Protein AF-A0A0C1JQ21-F1 (afdb_monomer_lite)

Radius of gyration: 21.23 Å; chains: 1; bounding box: 39×44×57 Å

Sequence (73 aa):
MSGGPQNLTIMGRPRLPQADVRSERVVTFLTPPEHRHLRKLAQVSNQSLSAKCHELLVRAMQDQTKTGGTEGE

Structure (mmCIF, N/CA/C/O backbone):
data_AF-A0A0C1JQ21-F1
#
_entry.id   AF-A0A0C1JQ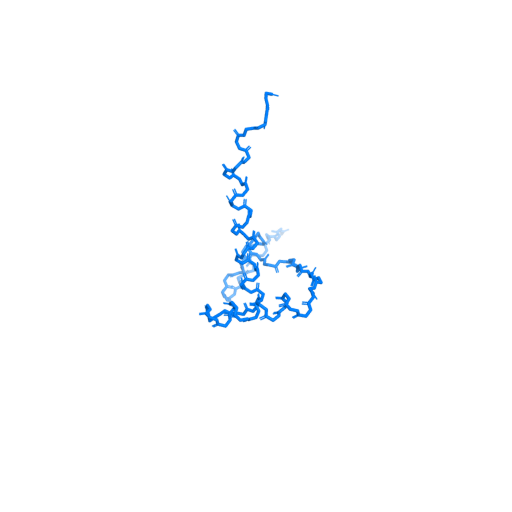21-F1
#
loop_
_atom_site.group_PDB
_atom_site.id
_atom_site.type_symbol
_atom_site.label_atom_id
_atom_site.label_alt_id
_atom_site.label_comp_id
_atom_site.label_asym_id
_atom_site.label_entity_id
_atom_site.label_seq_id
_atom_site.pdbx_PDB_ins_code
_atom_site.Cartn_x
_atom_site.Cartn_y
_atom_site.Cartn_z
_atom_site.occupancy
_atom_site.B_iso_or_equiv
_atom_site.auth_seq_id
_atom_site.auth_comp_id
_atom_site.auth_asym_id
_atom_site.auth_atom_id
_atom_site.pdbx_PDB_model_num
ATOM 1 N N . MET A 1 1 ? 15.887 -27.634 -47.020 1.00 51.22 1 MET A N 1
ATOM 2 C CA . MET A 1 1 ? 16.460 -27.179 -45.737 1.00 51.22 1 MET A CA 1
ATOM 3 C C . MET A 1 1 ? 15.862 -25.824 -45.398 1.00 51.22 1 MET A C 1
ATOM 5 O O . MET A 1 1 ? 16.291 -24.835 -45.973 1.00 51.22 1 MET A O 1
ATOM 9 N N . SER A 1 2 ? 14.857 -25.774 -44.525 1.00 44.59 2 SER A N 1
ATOM 10 C CA . SER A 1 2 ? 14.308 -24.511 -44.011 1.00 44.59 2 SER A CA 1
ATOM 11 C C . SER A 1 2 ? 13.856 -24.758 -42.575 1.00 44.59 2 SER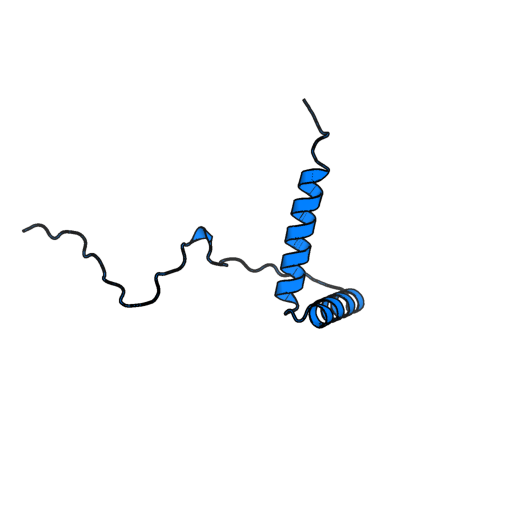 A C 1
ATOM 13 O O . SER A 1 2 ? 12.902 -25.495 -42.343 1.00 44.59 2 SER A O 1
ATOM 15 N N . GLY A 1 3 ? 14.631 -24.242 -41.620 1.00 46.03 3 GLY A N 1
ATOM 16 C CA . GLY A 1 3 ? 14.395 -24.409 -40.189 1.00 46.03 3 GLY A CA 1
ATOM 17 C C . GLY A 1 3 ? 13.157 -23.638 -39.741 1.00 46.03 3 GLY A C 1
ATOM 18 O O . GLY A 1 3 ? 13.066 -22.432 -39.958 1.00 46.03 3 GLY A O 1
ATOM 19 N N . GLY A 1 4 ? 12.210 -24.345 -39.123 1.00 47.62 4 GLY A N 1
ATOM 20 C CA . GLY A 1 4 ? 11.089 -23.733 -38.414 1.00 47.62 4 GLY A CA 1
ATOM 21 C C . GLY A 1 4 ? 11.554 -23.046 -37.122 1.00 47.62 4 GLY A C 1
ATOM 22 O O . GLY A 1 4 ? 12.597 -23.418 -36.573 1.00 47.62 4 GLY A O 1
ATOM 23 N N . PRO A 1 5 ? 10.812 -22.042 -36.621 1.00 56.75 5 PRO A N 1
ATOM 24 C CA . PRO A 1 5 ? 11.168 -21.354 -35.391 1.00 56.75 5 PRO A CA 1
ATOM 25 C C . PRO A 1 5 ? 11.088 -22.335 -34.222 1.00 56.75 5 PRO A C 1
ATOM 27 O O . PRO A 1 5 ? 10.078 -23.000 -33.995 1.00 56.75 5 PRO A O 1
ATOM 30 N N . GLN A 1 6 ? 12.203 -22.444 -33.511 1.00 52.41 6 GLN A N 1
ATOM 31 C CA . GLN A 1 6 ? 12.386 -23.374 -32.412 1.00 52.41 6 GLN A CA 1
ATOM 32 C C . GLN A 1 6 ? 11.449 -22.997 -31.264 1.00 52.41 6 GLN A C 1
ATOM 34 O O . GLN A 1 6 ? 11.590 -21.940 -30.650 1.00 52.41 6 GLN A O 1
ATOM 39 N N . ASN A 1 7 ? 10.474 -23.863 -30.995 1.00 48.84 7 ASN A N 1
ATOM 40 C CA . ASN A 1 7 ? 9.616 -23.769 -29.826 1.00 48.84 7 ASN A CA 1
ATOM 41 C C . ASN A 1 7 ? 10.486 -24.066 -28.596 1.00 48.84 7 ASN A C 1
ATOM 43 O O . ASN A 1 7 ? 10.797 -25.219 -28.304 1.00 48.84 7 ASN A O 1
ATOM 47 N N . LEU A 1 8 ? 10.982 -23.009 -27.951 1.00 59.75 8 LEU A N 1
ATOM 48 C CA . LEU A 1 8 ? 11.764 -23.103 -26.725 1.00 59.75 8 LEU A CA 1
ATOM 49 C C . LEU A 1 8 ? 10.850 -23.644 -25.626 1.00 59.75 8 LEU A C 1
ATOM 51 O O . LEU A 1 8 ? 10.091 -22.898 -25.008 1.00 59.75 8 LEU A O 1
ATOM 55 N N . THR A 1 9 ? 10.933 -24.947 -25.383 1.00 55.28 9 THR A N 1
ATOM 56 C CA . THR A 1 9 ? 10.328 -25.626 -24.240 1.00 55.28 9 THR A CA 1
ATOM 57 C C . THR A 1 9 ? 10.962 -25.076 -22.959 1.00 55.28 9 THR A C 1
ATOM 59 O O . THR A 1 9 ? 11.949 -25.606 -22.452 1.00 55.28 9 THR A O 1
ATOM 62 N N . ILE A 1 10 ? 10.445 -23.956 -22.447 1.00 63.22 10 ILE A N 1
ATOM 63 C CA . ILE A 1 10 ? 10.851 -23.408 -21.150 1.00 63.22 10 ILE A CA 1
ATOM 64 C C . ILE A 1 10 ? 10.310 -24.370 -20.088 1.00 63.22 10 ILE A C 1
ATOM 66 O O . ILE A 1 10 ? 9.148 -24.290 -19.697 1.00 63.22 10 ILE A O 1
ATOM 70 N N . MET A 1 11 ? 11.140 -25.312 -19.640 1.00 65.50 11 MET A N 1
ATOM 71 C CA . MET A 1 11 ? 10.818 -26.161 -18.495 1.00 65.50 11 MET A CA 1
ATOM 72 C C . MET A 1 11 ? 10.858 -25.305 -17.219 1.00 65.50 11 MET A C 1
ATOM 74 O O . MET A 1 11 ? 11.926 -25.005 -16.691 1.00 65.50 11 MET A O 1
ATOM 78 N N . GLY A 1 12 ? 9.687 -24.849 -16.764 1.00 79.44 12 GLY A N 1
ATOM 79 C CA . GLY A 1 12 ? 9.513 -24.001 -15.583 1.00 79.44 12 GLY A CA 1
ATOM 80 C C . GLY A 1 12 ? 8.107 -23.402 -15.501 1.00 79.44 12 GLY A C 1
ATOM 81 O O . GLY A 1 12 ? 7.277 -23.613 -16.385 1.00 79.44 12 GLY A O 1
ATOM 82 N N . ARG A 1 13 ? 7.818 -22.647 -14.432 1.00 78.19 13 ARG A N 1
ATOM 83 C CA . ARG A 1 13 ? 6.544 -21.919 -14.311 1.00 78.19 13 ARG A CA 1
ATOM 84 C C . ARG A 1 13 ? 6.414 -20.961 -15.510 1.00 78.19 13 ARG A C 1
ATOM 86 O O . ARG A 1 13 ? 7.369 -20.218 -15.757 1.00 78.19 13 ARG A O 1
ATOM 93 N N . PRO A 1 14 ? 5.284 -20.960 -16.243 1.00 80.75 14 PRO A N 1
ATOM 94 C CA . PRO A 1 14 ? 5.077 -20.049 -17.361 1.00 80.75 14 PRO A CA 1
ATOM 95 C C . PRO A 1 14 ? 5.370 -18.606 -16.951 1.00 80.75 14 PRO A C 1
ATOM 97 O O . PRO A 1 14 ? 5.026 -18.188 -15.841 1.00 80.75 14 PRO A O 1
ATOM 100 N N . ARG A 1 15 ? 6.033 -17.853 -17.836 1.00 80.31 15 ARG A N 1
ATOM 101 C CA . ARG A 1 15 ? 6.267 -16.426 -17.604 1.00 80.31 15 ARG A CA 1
ATOM 102 C C . ARG A 1 15 ? 4.918 -15.730 -17.495 1.00 80.31 15 ARG A C 1
ATOM 104 O O . ARG A 1 15 ? 4.010 -16.014 -18.272 1.00 80.31 15 ARG A O 1
ATOM 111 N N . LEU A 1 16 ? 4.809 -14.831 -16.525 1.00 82.12 16 LEU A N 1
ATOM 112 C CA . LEU A 1 16 ? 3.618 -14.012 -16.374 1.00 82.12 16 LEU A CA 1
ATOM 113 C C . LEU A 1 16 ? 3.425 -13.180 -17.661 1.00 82.12 16 LEU A C 1
ATOM 115 O O . LEU A 1 16 ? 4.427 -12.660 -18.171 1.00 82.12 16 LEU A O 1
ATOM 119 N N . PRO A 1 17 ? 2.197 -13.071 -18.207 1.00 85.81 17 PRO A N 1
ATOM 120 C CA . PRO A 1 17 ? 1.922 -12.197 -19.342 1.00 85.81 17 PRO A CA 1
ATOM 121 C C . PRO A 1 17 ? 2.448 -10.790 -19.073 1.00 85.81 17 PRO A C 1
ATOM 123 O O . PRO A 1 17 ? 2.334 -10.286 -17.959 1.00 85.81 17 PRO A O 1
ATOM 126 N N . GLN A 1 18 ? 3.027 -10.147 -20.088 1.00 79.94 18 GLN A N 1
ATOM 127 C CA . GLN A 1 18 ? 3.696 -8.855 -19.911 1.00 79.94 18 GLN A CA 1
ATOM 128 C C . GLN A 1 18 ? 2.761 -7.774 -19.339 1.00 79.94 18 GLN A C 1
ATOM 130 O O . GLN A 1 18 ? 3.223 -6.927 -18.585 1.00 79.94 18 GLN A O 1
ATOM 135 N N . ALA A 1 19 ? 1.460 -7.850 -19.638 1.00 82.50 19 ALA A N 1
ATOM 136 C CA . ALA A 1 19 ? 0.434 -6.953 -19.104 1.00 82.50 19 ALA A CA 1
ATOM 137 C C . ALA A 1 19 ? 0.250 -7.052 -17.576 1.00 82.50 19 ALA A C 1
ATOM 139 O O . ALA A 1 19 ? -0.123 -6.073 -16.940 1.00 82.50 19 ALA A O 1
ATOM 140 N N . ASP A 1 20 ? 0.547 -8.209 -16.983 1.00 78.94 20 ASP A N 1
ATOM 141 C CA . ASP A 1 20 ? 0.376 -8.459 -15.547 1.00 78.94 20 ASP A CA 1
ATOM 142 C C . ASP A 1 20 ? 1.684 -8.251 -14.764 1.00 78.94 20 ASP A C 1
ATOM 144 O O . ASP A 1 20 ? 1.718 -8.303 -13.528 1.00 78.94 20 ASP A O 1
ATOM 148 N N . VAL A 1 21 ? 2.796 -8.036 -15.473 1.00 86.25 21 VAL A N 1
ATOM 149 C CA . VAL A 1 21 ? 4.088 -7.745 -14.857 1.00 86.25 21 VAL A CA 1
ATOM 150 C C . VAL A 1 21 ? 4.064 -6.318 -14.327 1.00 86.25 21 VAL A C 1
ATOM 152 O O . VAL A 1 21 ? 3.850 -5.363 -15.064 1.00 86.25 21 VAL A O 1
ATOM 155 N N . ARG A 1 22 ? 4.368 -6.157 -13.036 1.00 81.62 22 ARG A N 1
ATOM 156 C CA . ARG A 1 22 ? 4.606 -4.840 -12.433 1.00 81.62 22 ARG A CA 1
ATOM 157 C C . ARG A 1 22 ? 5.918 -4.260 -12.970 1.00 81.62 22 ARG A C 1
ATOM 159 O O . ARG A 1 22 ? 6.971 -4.458 -12.368 1.00 81.62 22 ARG A O 1
ATOM 166 N N . SER A 1 23 ? 5.854 -3.593 -14.116 1.00 85.38 23 SER A N 1
ATOM 167 C CA . SER A 1 23 ? 6.998 -2.966 -14.789 1.00 85.38 23 SER A CA 1
ATOM 168 C C . SER A 1 23 ? 7.338 -1.583 -14.235 1.00 85.38 23 SER A C 1
ATOM 170 O O . SER A 1 23 ? 8.471 -1.130 -14.379 1.00 85.38 23 SER A O 1
ATOM 172 N N . GLU A 1 24 ? 6.383 -0.921 -13.582 1.00 88.44 24 GLU A N 1
ATOM 173 C CA . GLU A 1 24 ? 6.502 0.478 -13.173 1.00 88.44 24 GLU A CA 1
ATOM 174 C C . GLU A 1 24 ? 6.534 0.647 -11.651 1.00 88.44 24 GLU A C 1
ATOM 176 O O . GLU A 1 24 ? 5.943 -0.125 -10.888 1.00 88.44 24 GLU A O 1
ATOM 181 N N . ARG A 1 25 ? 7.244 1.686 -11.196 1.00 88.19 25 ARG A N 1
ATOM 182 C CA . ARG A 1 25 ? 7.337 2.066 -9.782 1.00 88.19 25 ARG A CA 1
ATOM 183 C C . ARG A 1 25 ? 6.933 3.522 -9.625 1.00 88.19 25 ARG A C 1
ATOM 185 O O . ARG A 1 25 ? 7.507 4.396 -10.264 1.00 88.19 25 ARG A O 1
ATOM 192 N N . VAL A 1 26 ? 5.999 3.767 -8.714 1.00 86.81 26 VAL A N 1
ATOM 193 C CA . VAL A 1 26 ? 5.575 5.114 -8.326 1.00 86.81 26 VAL A CA 1
ATOM 194 C C . VAL A 1 26 ? 6.295 5.509 -7.041 1.00 86.81 26 VAL A C 1
ATOM 196 O O . VAL A 1 26 ? 6.347 4.730 -6.086 1.00 86.81 26 VAL A O 1
ATOM 199 N N . VAL A 1 27 ? 6.859 6.715 -7.024 1.00 89.94 27 VAL A N 1
ATOM 200 C CA . VAL A 1 27 ? 7.529 7.305 -5.860 1.00 89.94 27 VAL A CA 1
ATOM 201 C C . VAL A 1 27 ? 6.806 8.594 -5.495 1.00 89.94 27 VAL A C 1
ATOM 203 O O . VAL A 1 27 ? 6.505 9.406 -6.364 1.00 89.94 27 VAL A O 1
ATOM 206 N N . THR A 1 28 ? 6.533 8.780 -4.207 1.00 89.19 28 THR A N 1
ATOM 207 C CA . THR A 1 28 ? 5.817 9.945 -3.677 1.00 89.19 28 THR A CA 1
ATOM 208 C C . THR A 1 28 ? 6.553 10.516 -2.477 1.00 89.19 28 THR A C 1
ATOM 210 O O . THR A 1 28 ? 7.063 9.764 -1.643 1.00 89.19 28 THR A O 1
ATOM 213 N N . PHE A 1 29 ? 6.563 11.841 -2.359 1.00 94.81 29 PHE A N 1
ATOM 214 C CA . PHE A 1 29 ? 7.058 12.529 -1.173 1.00 94.81 29 PHE A CA 1
ATOM 215 C C . PHE A 1 29 ? 5.927 12.687 -0.165 1.00 94.81 29 PHE A C 1
ATOM 217 O O . PHE A 1 29 ? 4.816 13.057 -0.531 1.00 94.81 29 PHE A O 1
ATOM 224 N N . LEU A 1 30 ? 6.226 12.383 1.093 1.00 94.44 30 LEU A N 1
ATOM 225 C CA . LEU A 1 30 ? 5.282 12.468 2.198 1.00 94.44 30 LEU A CA 1
ATOM 226 C C . LEU A 1 30 ? 5.895 13.304 3.307 1.00 94.44 30 LEU A C 1
ATOM 228 O O . LEU A 1 30 ? 7.100 13.220 3.573 1.00 94.44 30 LEU A O 1
ATOM 232 N N . THR A 1 31 ? 5.054 14.042 4.014 1.00 97.81 31 THR A N 1
ATOM 233 C CA . THR A 1 31 ? 5.461 14.636 5.280 1.00 97.81 31 THR A CA 1
ATOM 234 C C . THR A 1 31 ? 5.682 13.532 6.334 1.00 97.81 31 THR A C 1
ATOM 236 O O . THR A 1 31 ? 5.102 12.439 6.254 1.00 97.81 31 THR A O 1
ATOM 239 N N . PRO A 1 32 ? 6.508 13.770 7.372 1.00 98.12 32 PRO A N 1
ATOM 240 C CA . PRO A 1 32 ? 6.676 12.815 8.467 1.00 98.12 32 PRO A CA 1
ATOM 241 C C . PRO A 1 32 ? 5.365 12.326 9.126 1.00 98.12 32 PRO A C 1
ATOM 243 O O . PRO A 1 32 ? 5.273 11.122 9.405 1.00 98.12 32 PRO A O 1
ATOM 246 N N . PRO A 1 33 ? 4.350 13.181 9.397 1.00 98.12 33 PRO A N 1
ATOM 247 C CA . PRO A 1 33 ? 3.080 12.712 9.951 1.00 98.12 33 PRO A CA 1
ATOM 248 C C . PRO A 1 33 ? 2.279 11.841 8.972 1.00 98.12 33 PRO A C 1
ATOM 250 O O . PRO A 1 33 ? 1.759 10.808 9.399 1.00 98.12 33 PRO A O 1
ATOM 253 N N . GLU A 1 34 ? 2.235 12.177 7.679 1.00 96.31 34 GLU A N 1
ATOM 254 C CA . GLU A 1 34 ? 1.580 11.350 6.649 1.00 96.31 34 GLU A CA 1
ATOM 255 C C . GLU A 1 34 ? 2.199 9.955 6.575 1.00 96.31 34 GLU A C 1
ATOM 257 O O . GLU A 1 34 ? 1.495 8.945 6.649 1.00 96.31 34 GLU A O 1
ATOM 262 N N . HIS A 1 35 ? 3.533 9.887 6.510 1.00 96.44 35 HIS A N 1
ATOM 263 C CA . HIS A 1 35 ? 4.249 8.616 6.475 1.00 96.44 35 HIS A CA 1
ATOM 264 C C . HIS A 1 35 ? 3.952 7.766 7.720 1.00 96.44 35 HIS A C 1
ATOM 266 O O . HIS A 1 35 ? 3.713 6.560 7.618 1.00 96.44 35 HIS A O 1
ATOM 272 N N . ARG A 1 36 ? 3.916 8.383 8.909 1.00 97.75 36 ARG A N 1
ATOM 273 C CA . ARG A 1 36 ? 3.577 7.685 10.159 1.00 97.75 36 ARG A CA 1
ATOM 274 C C . ARG A 1 36 ? 2.149 7.140 10.132 1.00 97.75 36 ARG A C 1
ATOM 276 O O . ARG A 1 36 ? 1.930 6.002 10.548 1.00 97.75 36 ARG A O 1
ATOM 283 N N . HIS A 1 37 ? 1.200 7.935 9.645 1.00 97.06 37 HIS A N 1
ATOM 284 C CA . HIS A 1 37 ? -0.196 7.532 9.536 1.00 97.06 37 HIS A CA 1
ATOM 285 C C . HIS A 1 37 ? -0.365 6.338 8.585 1.00 97.06 37 HIS A C 1
ATOM 287 O O . HIS A 1 37 ? -0.913 5.308 8.985 1.00 97.06 37 HIS A O 1
ATOM 293 N N . LEU A 1 38 ? 0.196 6.420 7.375 1.00 96.31 38 LEU A N 1
ATOM 294 C CA . LEU A 1 38 ? 0.142 5.336 6.388 1.00 96.31 38 LEU A CA 1
ATOM 295 C C . LEU A 1 38 ? 0.809 4.055 6.896 1.00 96.31 38 LEU A C 1
ATOM 297 O O . LEU A 1 38 ? 0.279 2.959 6.708 1.00 96.31 38 LEU A O 1
ATOM 301 N N . ARG A 1 39 ? 1.932 4.178 7.611 1.00 97.25 39 ARG A N 1
ATOM 302 C CA . ARG A 1 39 ? 2.609 3.026 8.214 1.00 97.25 39 ARG A CA 1
ATOM 303 C C . ARG A 1 39 ? 1.740 2.328 9.256 1.00 97.25 39 ARG A C 1
ATOM 305 O O . ARG A 1 39 ? 1.696 1.101 9.269 1.00 97.25 39 ARG A O 1
ATOM 312 N N . LYS A 1 40 ? 1.024 3.087 10.091 1.00 98.00 40 LYS A N 1
ATOM 313 C CA . LYS A 1 40 ? 0.079 2.526 11.065 1.00 98.00 40 LYS A CA 1
ATOM 314 C C . LYS A 1 40 ? -1.072 1.795 10.365 1.00 98.00 40 LYS A C 1
ATOM 316 O O . LYS A 1 40 ? -1.409 0.686 10.763 1.00 98.00 40 LYS A O 1
ATOM 321 N N . LEU A 1 41 ? -1.636 2.372 9.302 1.00 97.25 41 LEU A N 1
ATOM 322 C CA . LEU A 1 41 ? -2.698 1.726 8.517 1.00 97.25 41 LEU A CA 1
ATOM 323 C C . LEU A 1 41 ? -2.237 0.410 7.875 1.00 97.25 41 LEU A C 1
ATOM 325 O O . LEU A 1 41 ? -2.966 -0.584 7.909 1.00 97.25 41 LEU A O 1
ATOM 329 N N . ALA A 1 42 ? -1.022 0.394 7.324 1.00 97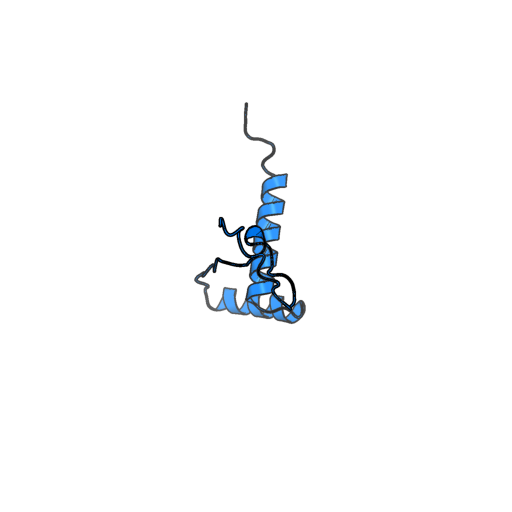.62 42 ALA A N 1
ATOM 330 C CA . ALA A 1 42 ? -0.426 -0.806 6.747 1.00 97.62 42 ALA A CA 1
ATOM 331 C C . ALA A 1 42 ? -0.222 -1.902 7.808 1.00 97.62 42 ALA A C 1
ATOM 333 O O . ALA A 1 42 ? -0.574 -3.054 7.571 1.00 97.62 42 ALA A O 1
ATOM 334 N N . GLN A 1 43 ? 0.251 -1.531 9.005 1.00 97.81 43 GLN A N 1
ATOM 335 C CA . GLN A 1 43 ? 0.406 -2.454 10.137 1.00 97.81 43 GLN A CA 1
ATOM 336 C C . GLN A 1 43 ? -0.927 -3.063 10.583 1.00 97.81 43 GLN A C 1
ATOM 338 O O . GLN A 1 43 ? -1.009 -4.276 10.742 1.00 97.81 43 GLN A O 1
ATOM 343 N N . VAL A 1 44 ? -1.975 -2.245 10.737 1.00 97.56 44 VAL A N 1
ATOM 344 C CA . VAL A 1 44 ? -3.321 -2.723 11.114 1.00 97.56 44 VAL A CA 1
ATOM 345 C C . VAL A 1 44 ? -3.869 -3.713 10.083 1.00 97.56 44 VAL A C 1
ATOM 347 O O . VAL A 1 44 ? -4.538 -4.672 10.449 1.00 97.56 44 VAL A O 1
ATOM 350 N N . SER A 1 45 ? -3.552 -3.510 8.803 1.00 96.25 45 SER A N 1
ATOM 351 C CA . SER A 1 45 ? -3.996 -4.382 7.707 1.00 96.25 45 SER A CA 1
ATOM 352 C C . SER A 1 45 ? -3.066 -5.582 7.467 1.00 96.25 45 SER A C 1
ATOM 354 O O . SER A 1 45 ? -3.301 -6.342 6.533 1.00 96.25 45 SER A O 1
ATOM 356 N N . ASN A 1 46 ? -1.996 -5.741 8.259 1.00 97.31 46 ASN A N 1
ATOM 357 C CA . ASN A 1 46 ? -0.926 -6.724 8.048 1.00 97.31 46 ASN A CA 1
ATOM 358 C C . ASN A 1 46 ? -0.361 -6.723 6.609 1.00 97.31 46 ASN A C 1
ATOM 360 O O . ASN A 1 46 ? -0.128 -7.765 5.997 1.00 97.31 46 ASN A O 1
ATOM 364 N N . GLN A 1 47 ? -0.166 -5.530 6.049 1.00 96.50 47 GLN A N 1
ATOM 365 C CA . GLN A 1 47 ? 0.347 -5.316 4.697 1.00 96.50 47 GLN A C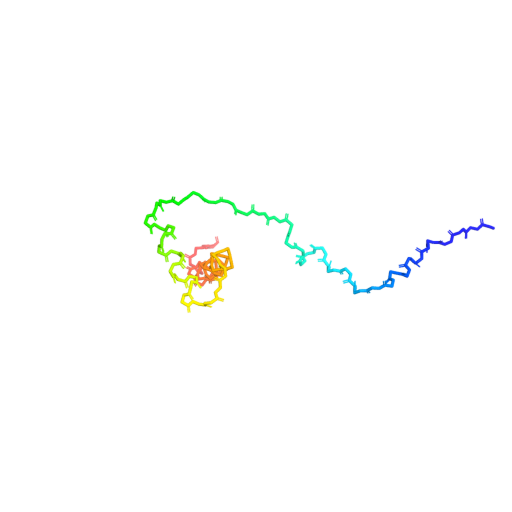A 1
ATOM 366 C C . GLN A 1 47 ? 1.661 -4.531 4.732 1.00 96.50 47 GLN A C 1
ATOM 368 O O . GLN A 1 47 ? 1.959 -3.796 5.677 1.00 96.50 47 GLN A O 1
ATOM 373 N N . SER A 1 48 ? 2.447 -4.635 3.658 1.00 96.50 48 SER A N 1
ATOM 374 C CA . SER A 1 48 ? 3.551 -3.701 3.446 1.00 96.50 48 SER A CA 1
ATOM 375 C C . SER A 1 48 ? 3.016 -2.294 3.155 1.00 96.50 48 SER A C 1
ATOM 377 O O . SER A 1 48 ? 1.910 -2.124 2.640 1.00 96.50 48 SER A O 1
ATOM 379 N N . LEU A 1 49 ? 3.827 -1.269 3.438 1.00 94.75 49 LEU A N 1
ATOM 380 C CA . LEU A 1 49 ? 3.463 0.123 3.157 1.00 94.75 49 LEU A CA 1
ATOM 381 C C . LEU A 1 49 ? 3.123 0.334 1.673 1.00 94.75 49 LEU A C 1
ATOM 383 O O . LEU A 1 49 ? 2.116 0.955 1.358 1.00 94.75 49 LEU A O 1
ATOM 387 N N . SER A 1 50 ? 3.924 -0.228 0.762 1.00 93.25 50 SER A N 1
ATOM 388 C CA . SER A 1 50 ? 3.687 -0.112 -0.681 1.00 93.25 50 SER A CA 1
ATOM 389 C C . SER A 1 50 ? 2.405 -0.811 -1.130 1.00 93.25 50 SER A C 1
ATOM 391 O O . SER A 1 50 ? 1.693 -0.270 -1.972 1.00 93.25 50 SER A O 1
ATOM 393 N N . ALA A 1 51 ? 2.079 -1.975 -0.556 1.00 93.88 51 ALA A N 1
ATOM 394 C CA . ALA A 1 51 ? 0.831 -2.673 -0.852 1.00 93.88 51 ALA A CA 1
ATOM 395 C C . ALA A 1 51 ? -0.380 -1.859 -0.384 1.00 93.88 51 ALA A C 1
ATOM 397 O O . ALA A 1 51 ? -1.314 -1.670 -1.160 1.00 93.88 51 ALA A O 1
ATOM 398 N N . LYS A 1 52 ? -0.325 -1.306 0.837 1.00 95.81 52 LYS A N 1
ATOM 399 C CA . LYS A 1 52 ? -1.413 -0.474 1.355 1.00 95.81 52 LYS A CA 1
ATOM 400 C C . LYS A 1 52 ? -1.591 0.809 0.544 1.00 95.81 52 LYS A C 1
ATOM 402 O O . LYS A 1 52 ? -2.718 1.170 0.224 1.00 95.81 52 LYS A O 1
ATOM 407 N N . CYS A 1 53 ? -0.499 1.480 0.174 1.00 94.62 53 CYS A N 1
ATOM 408 C CA . CYS A 1 53 ? -0.568 2.664 -0.683 1.00 94.62 53 CYS A CA 1
ATOM 409 C C . CYS A 1 53 ? -1.177 2.336 -2.049 1.00 94.62 53 CYS A C 1
ATOM 411 O O . CYS A 1 53 ? -2.038 3.075 -2.512 1.00 94.62 53 CYS A O 1
ATOM 413 N N . HIS A 1 54 ? -0.778 1.222 -2.672 1.00 92.94 54 HIS A N 1
ATOM 414 C CA . HIS A 1 54 ? -1.349 0.791 -3.947 1.00 92.94 54 HIS A CA 1
ATOM 415 C C . HIS A 1 54 ? -2.856 0.510 -3.839 1.00 92.94 54 HIS A C 1
ATOM 417 O O . HIS A 1 54 ? -3.617 0.982 -4.676 1.00 92.94 54 HIS A O 1
ATOM 423 N N . GLU A 1 55 ? -3.297 -0.183 -2.784 1.00 94.31 55 GLU A N 1
ATOM 424 C CA . GLU A 1 55 ? -4.720 -0.434 -2.512 1.00 94.31 55 GLU A CA 1
ATOM 425 C C . GLU A 1 55 ? -5.523 0.870 -2.398 1.00 94.31 55 GLU A C 1
ATOM 427 O O . GLU A 1 55 ? -6.566 1.012 -3.034 1.00 94.31 55 GLU A O 1
ATOM 432 N N . LEU A 1 56 ? -5.027 1.838 -1.618 1.00 93.69 56 LEU A N 1
ATOM 433 C CA . LEU A 1 56 ? -5.685 3.137 -1.448 1.00 93.69 56 LEU A CA 1
ATOM 434 C C . LEU A 1 56 ? -5.782 3.906 -2.772 1.00 93.69 56 LEU A C 1
ATOM 436 O O . LEU A 1 56 ? -6.809 4.524 -3.043 1.00 93.69 56 LEU A O 1
ATOM 440 N N . LEU A 1 57 ? -4.739 3.836 -3.602 1.00 92.81 57 LEU A N 1
ATOM 441 C CA . LEU A 1 57 ? -4.694 4.486 -4.911 1.00 92.81 57 LEU A CA 1
ATOM 442 C C . LEU A 1 57 ? -5.731 3.875 -5.865 1.00 92.81 57 LEU A C 1
ATOM 444 O O . LEU A 1 57 ? -6.534 4.599 -6.448 1.00 92.81 57 LEU A O 1
ATOM 448 N N . VAL A 1 58 ? -5.776 2.541 -5.953 1.00 92.12 58 VAL A N 1
ATOM 449 C CA . VAL A 1 58 ? -6.768 1.816 -6.765 1.00 92.12 58 VAL A CA 1
ATOM 450 C C . VAL A 1 58 ? -8.190 2.130 -6.301 1.00 92.12 58 VAL A C 1
ATOM 452 O O . VAL A 1 58 ? -9.059 2.400 -7.128 1.00 92.12 58 VAL A O 1
ATOM 455 N N . ARG A 1 59 ? -8.430 2.152 -4.985 1.00 93.88 59 ARG A N 1
ATOM 456 C CA . ARG A 1 59 ? -9.740 2.499 -4.425 1.00 93.88 59 ARG A CA 1
ATOM 457 C C . ARG A 1 59 ? -10.156 3.924 -4.790 1.00 93.88 59 ARG A C 1
ATOM 459 O O . ARG A 1 59 ? -11.278 4.121 -5.238 1.00 93.88 59 ARG A O 1
ATOM 466 N N . ALA A 1 60 ? -9.253 4.896 -4.663 1.00 91.88 60 ALA A N 1
ATOM 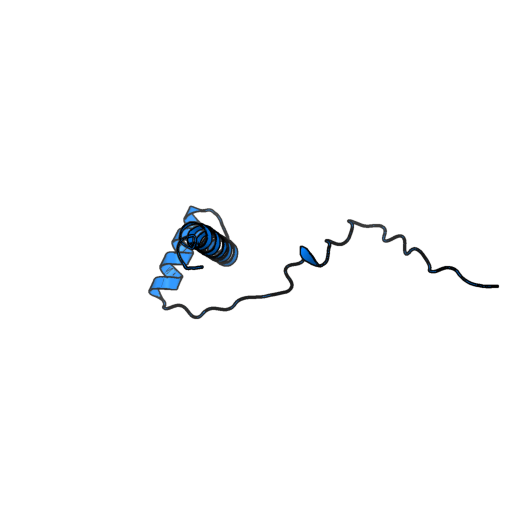467 C CA . ALA A 1 60 ? -9.540 6.279 -5.035 1.00 91.88 60 ALA A CA 1
ATOM 468 C C . ALA A 1 60 ? -9.913 6.412 -6.524 1.00 91.88 60 ALA A C 1
ATOM 470 O O . ALA A 1 60 ? -10.859 7.121 -6.855 1.00 91.88 60 ALA A O 1
ATOM 471 N N . MET A 1 61 ? -9.233 5.685 -7.419 1.00 91.00 61 MET A N 1
ATOM 472 C CA . MET A 1 61 ? -9.569 5.663 -8.852 1.00 91.00 61 MET A CA 1
ATOM 473 C C . MET A 1 61 ? -10.957 5.052 -9.121 1.00 91.00 61 MET A C 1
ATOM 475 O O . MET A 1 61 ? -11.714 5.540 -9.962 1.00 91.00 61 MET A O 1
ATOM 479 N N . GLN A 1 62 ? -11.316 3.994 -8.393 1.00 91.94 62 GLN A N 1
ATOM 480 C CA . GLN A 1 62 ? -12.639 3.365 -8.487 1.00 91.94 62 GLN A CA 1
ATOM 481 C C . GLN A 1 62 ? -13.757 4.249 -7.919 1.00 91.94 62 GLN A C 1
ATOM 483 O O . GLN A 1 62 ? -14.886 4.210 -8.403 1.00 91.94 62 GLN A O 1
ATOM 488 N N . ASP A 1 63 ? -13.457 5.054 -6.903 1.00 87.81 63 ASP A N 1
ATOM 489 C CA . ASP A 1 63 ? -14.426 5.983 -6.329 1.00 87.81 63 ASP A CA 1
ATOM 490 C C . ASP A 1 63 ? -14.658 7.184 -7.268 1.00 87.81 63 ASP A C 1
ATOM 492 O O . ASP A 1 63 ? -15.805 7.585 -7.461 1.00 87.81 63 ASP A O 1
ATOM 496 N N . GLN A 1 64 ? -13.619 7.688 -7.950 1.00 76.06 64 GLN A N 1
ATOM 497 C CA . GLN A 1 64 ? -13.767 8.768 -8.942 1.00 76.06 64 GLN A CA 1
ATOM 498 C C . GLN A 1 64 ? -14.554 8.356 -10.191 1.00 76.06 64 GLN A C 1
ATOM 500 O O . GLN A 1 64 ? -15.313 9.151 -10.742 1.00 76.06 64 GLN A O 1
ATOM 505 N N . THR A 1 65 ? -14.434 7.101 -10.624 1.00 68.88 65 THR A N 1
ATOM 506 C CA . THR A 1 65 ? -15.228 6.588 -11.755 1.00 68.88 65 THR A CA 1
ATOM 507 C C . THR A 1 65 ? -16.722 6.487 -11.439 1.00 68.88 65 THR A C 1
ATOM 509 O O . THR A 1 65 ? -17.536 6.524 -12.357 1.00 68.88 65 THR A O 1
ATOM 512 N N . LYS A 1 66 ? -17.114 6.427 -10.158 1.00 61.78 66 LYS A N 1
ATOM 513 C CA . LYS A 1 66 ? -18.528 6.451 -9.742 1.00 61.78 66 LYS A CA 1
ATOM 514 C C . LYS A 1 66 ? -19.111 7.858 -9.648 1.00 61.78 66 LYS A C 1
ATOM 516 O O . LYS A 1 66 ? -20.318 8.013 -9.803 1.00 61.78 66 LYS A O 1
ATOM 521 N N . THR A 1 67 ? -18.288 8.869 -9.390 1.00 59.16 67 THR A N 1
ATOM 522 C CA . THR A 1 67 ? -18.731 10.267 -9.269 1.00 59.16 67 THR A CA 1
ATOM 523 C C . THR A 1 67 ? -18.593 11.069 -10.567 1.00 59.16 67 THR A C 1
ATOM 525 O O . THR A 1 67 ? -19.192 12.133 -10.672 1.00 59.16 67 THR A O 1
ATOM 528 N N . GLY A 1 68 ? -17.883 10.550 -11.575 1.00 55.50 68 GLY A N 1
ATOM 529 C CA . GLY A 1 68 ? -17.687 11.183 -12.889 1.00 55.50 68 GLY A CA 1
ATOM 530 C C . GLY A 1 68 ? -18.802 10.974 -13.926 1.00 55.50 68 GLY A C 1
ATOM 531 O O . GLY A 1 68 ? -18.589 11.248 -15.098 1.00 55.50 68 GLY A O 1
ATOM 532 N N . GLY A 1 69 ? -19.987 10.490 -13.537 1.00 50.25 69 GLY A N 1
ATOM 533 C CA . GLY A 1 69 ? -21.131 10.299 -14.444 1.00 50.25 69 GLY A CA 1
ATOM 534 C C . GLY A 1 69 ? -21.964 11.557 -14.736 1.00 50.25 69 GLY A C 1
ATOM 535 O O . GLY A 1 69 ? -23.115 11.414 -15.135 1.00 50.25 69 GLY A O 1
ATOM 536 N N . THR A 1 70 ? -21.444 12.767 -14.491 1.00 55.12 70 THR A N 1
ATOM 537 C CA . THR A 1 70 ? -22.200 14.021 -14.705 1.00 55.12 70 THR A CA 1
ATOM 538 C C . THR A 1 70 ? -21.354 15.164 -15.280 1.00 55.12 70 THR A C 1
ATOM 540 O O . THR A 1 70 ? -21.420 16.272 -14.779 1.00 55.12 70 THR A O 1
ATOM 543 N N . GLU A 1 71 ? -20.567 14.922 -16.325 1.00 50.97 71 GLU A N 1
ATOM 544 C CA . GLU A 1 71 ? -20.082 15.950 -17.270 1.00 50.97 71 GLU A CA 1
ATOM 545 C C . GLU A 1 71 ? -19.817 15.194 -18.583 1.00 50.97 71 GLU A C 1
ATOM 547 O O . GLU A 1 71 ? -19.072 14.222 -18.560 1.00 50.97 71 GLU A O 1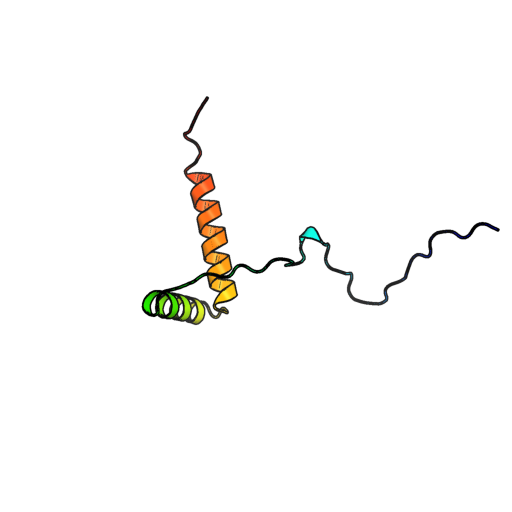
ATOM 552 N N . GLY A 1 72 ? -20.375 15.444 -19.760 1.00 54.97 72 GLY A N 1
ATOM 553 C CA . GLY A 1 72 ? -21.311 16.390 -20.354 1.00 54.97 72 GLY A CA 1
ATOM 554 C C . GLY A 1 72 ? -21.448 15.931 -21.825 1.00 54.97 72 GLY A C 1
ATOM 555 O O . GLY A 1 72 ? -20.581 15.202 -22.309 1.00 54.97 72 GLY A O 1
ATOM 556 N N . GLU A 1 73 ? -22.563 16.282 -22.461 1.00 39.38 73 GLU A N 1
ATOM 557 C CA . GLU A 1 73 ? -22.934 16.060 -23.877 1.00 39.38 73 GLU A CA 1
ATOM 558 C C . GLU A 1 73 ? -21.800 16.027 -24.921 1.00 39.38 73 GLU A C 1
ATOM 560 O O . GLU A 1 73 ? -20.897 16.895 -24.865 1.00 39.38 73 GLU A O 1
#

Foldseek 3Di:
DDDDDDPPPPPDDDDDPPVPDPPDDDDDDDDPVRLVVLCVVCVVVVHDSVVSVVVVVVVVVVVVVVVPPDDDD

Secondary structure (DSSP, 8-state):
--PPP------SSPPPPGGGS----------HHHHHHHHHHHHHTT--HHHHHHHHHHHHHHHHHHH-S----

pLDDT: mean 81.11, std 17.73, range [39.38, 98.12]